Protein AF-A0A3S5DBW3-F1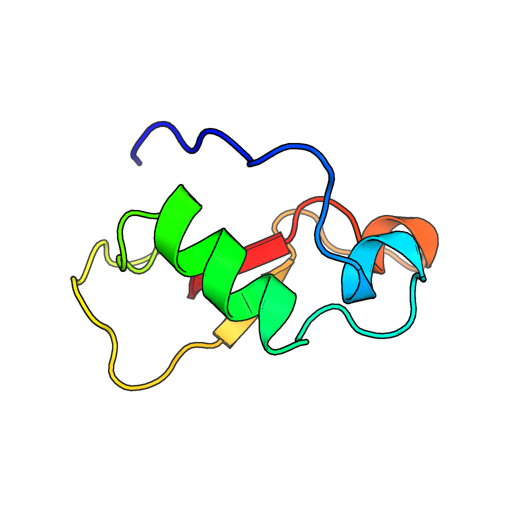 (afdb_monomer)

Solvent-accessible surface area (backbone atoms only — not comparable to full-atom values): 4301 Å² total; per-residue (Å²): 135,79,90,66,61,79,71,79,78,67,38,68,37,39,72,67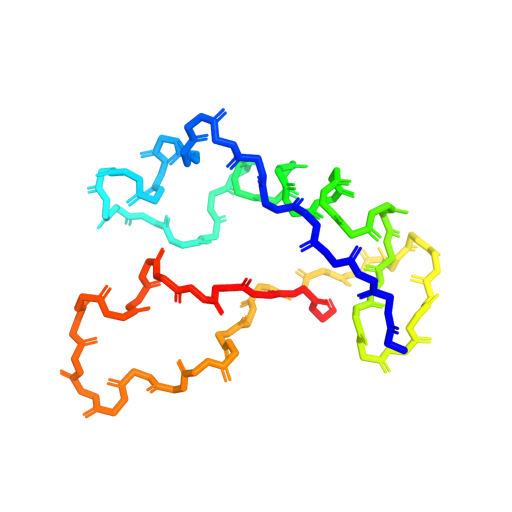,69,74,37,69,78,33,72,59,40,54,52,51,47,32,64,34,44,70,41,29,25,71,81,77,62,43,68,66,62,93,66,76,44,78,42,60,71,54,77,44,90,87,42,76,76,38,65,57,41,60,71,42,49,69

Nearest PDB structures (foldseek):
  5x1h-assembly4_I  TM=5.083E-01  e=5.936E-01  Legionella pneumophila subsp. pneumophila str. Philadelphia 1

Organism: NCBI:txid1160765

pLDDT: mean 80.03, std 6.99, range [59.47, 89.25]

Sequence (70 aa):
MFNVVRSMPAPGSLLTQRKYDGDDVHSALQECFYEKCYLCETKKPLDINIEHFDPHMGDASKNFHGITYI

Secondary structure (DSSP, 8-state):
----PPPSSPPHHHHTTS-SS-HHHHHHHHHHTTTB-TTT--BS-SS--EEESS--TT-TTGGGSSEEE-

Mean predicted aligned error: 5.87 Å

Structure (mmCIF, N/CA/C/O backbone):
data_AF-A0A3S5DBW3-F1
#
_entry.id   AF-A0A3S5DBW3-F1
#
loop_
_atom_site.group_PDB
_atom_site.id
_atom_site.type_symbol
_atom_site.label_atom_id
_atom_site.label_alt_id
_atom_site.label_comp_id
_atom_site.label_asym_id
_atom_site.label_entity_id
_atom_site.label_seq_id
_atom_site.pdbx_PDB_ins_code
_atom_site.Cartn_x
_atom_site.Cartn_y
_atom_site.Cartn_z
_atom_site.occupancy
_atom_site.B_iso_or_equiv
_atom_site.auth_seq_id
_atom_site.auth_comp_id
_atom_site.auth_asym_id
_atom_site.auth_atom_id
_atom_site.pdbx_PDB_model_num
ATOM 1 N N . MET A 1 1 ? -6.199 -7.686 11.684 1.00 59.47 1 MET A N 1
ATOM 2 C CA . MET A 1 1 ? -5.899 -8.058 10.283 1.00 59.47 1 MET A CA 1
ATOM 3 C C . MET A 1 1 ? -7.206 -8.262 9.526 1.00 59.47 1 MET A C 1
ATOM 5 O O . MET A 1 1 ? -7.911 -9.232 9.779 1.00 59.47 1 MET A O 1
ATOM 9 N N . PHE A 1 2 ? -7.574 -7.319 8.662 1.00 70.62 2 PHE A N 1
ATOM 10 C CA . PHE A 1 2 ? -8.779 -7.389 7.830 1.00 70.62 2 PHE A CA 1
ATOM 11 C C . PHE A 1 2 ? -8.456 -7.974 6.453 1.00 70.62 2 PHE A C 1
ATOM 13 O O . PHE A 1 2 ? -7.312 -7.929 6.004 1.00 70.62 2 PHE A O 1
ATOM 20 N N . ASN A 1 3 ? -9.462 -8.538 5.783 1.00 75.38 3 ASN A N 1
ATOM 21 C CA . ASN A 1 3 ? -9.275 -9.078 4.443 1.00 75.38 3 ASN A CA 1
ATOM 22 C C . ASN A 1 3 ? -9.148 -7.924 3.440 1.00 75.38 3 ASN A C 1
ATOM 24 O O . ASN A 1 3 ? -10.083 -7.137 3.279 1.00 75.38 3 ASN A O 1
ATOM 28 N N . VAL A 1 4 ? -7.993 -7.823 2.787 1.00 75.75 4 VAL A N 1
ATOM 29 C CA . VAL A 1 4 ? -7.712 -6.794 1.782 1.00 75.75 4 VAL A CA 1
ATOM 30 C C . VAL A 1 4 ? -7.994 -7.383 0.412 1.00 75.75 4 VAL A C 1
ATO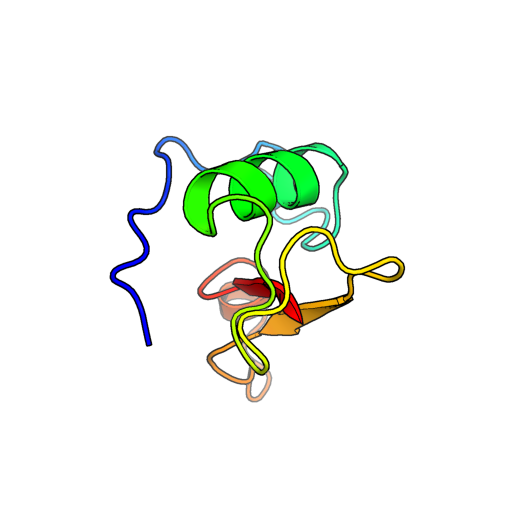M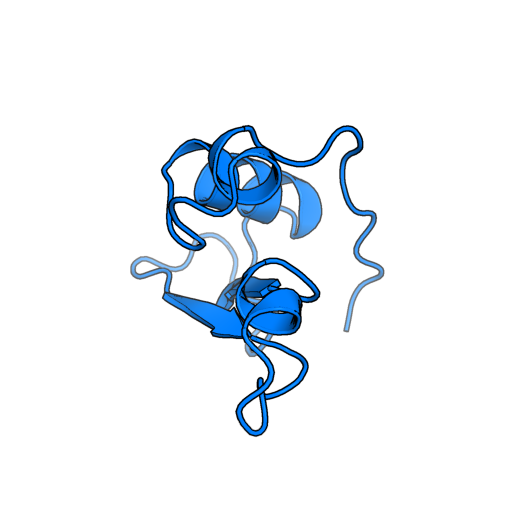 32 O O . VAL A 1 4 ? -7.294 -8.291 -0.036 1.00 75.75 4 VAL A O 1
ATOM 35 N N . VAL A 1 5 ? -9.006 -6.854 -0.269 1.00 80.75 5 VAL A N 1
ATOM 36 C CA . VAL A 1 5 ? -9.276 -7.202 -1.666 1.00 80.75 5 VAL A CA 1
ATOM 37 C C . VAL A 1 5 ? -8.576 -6.171 -2.535 1.00 80.75 5 VAL A C 1
ATOM 39 O O . VAL A 1 5 ? -8.878 -4.986 -2.452 1.00 80.75 5 VAL A O 1
ATOM 42 N N . ARG A 1 6 ? -7.613 -6.617 -3.345 1.00 81.62 6 ARG A N 1
ATOM 43 C CA . ARG A 1 6 ? -6.896 -5.734 -4.270 1.00 81.62 6 ARG A CA 1
ATOM 44 C C . ARG A 1 6 ? -7.783 -5.389 -5.456 1.00 81.62 6 ARG A C 1
ATOM 46 O O . ARG A 1 6 ? -8.396 -6.280 -6.045 1.00 81.62 6 ARG A O 1
ATOM 53 N N . SER A 1 7 ? -7.817 -4.112 -5.816 1.00 77.19 7 SER A N 1
ATOM 54 C CA . SER A 1 7 ? -8.453 -3.664 -7.048 1.00 77.19 7 SER A CA 1
ATOM 55 C C . SER A 1 7 ? -7.656 -4.147 -8.264 1.00 77.19 7 SER A C 1
ATOM 57 O O . SER A 1 7 ? -6.424 -4.141 -8.278 1.00 77.19 7 SER A O 1
ATOM 59 N N . MET A 1 8 ? -8.383 -4.621 -9.275 1.00 79.88 8 MET A N 1
ATOM 60 C CA . MET A 1 8 ? -7.852 -4.999 -10.582 1.00 79.88 8 MET A CA 1
ATOM 61 C C . MET A 1 8 ? -8.594 -4.177 -11.647 1.00 79.88 8 MET A C 1
ATOM 63 O O . MET A 1 8 ? -9.822 -4.094 -11.575 1.00 79.88 8 MET A O 1
ATOM 67 N N . PRO A 1 9 ? -7.897 -3.597 -12.641 1.00 82.38 9 PRO A N 1
ATOM 68 C CA . PRO A 1 9 ? -6.460 -3.718 -12.897 1.00 82.38 9 PRO A CA 1
ATOM 69 C C . PRO A 1 9 ? -5.603 -2.940 -11.887 1.00 82.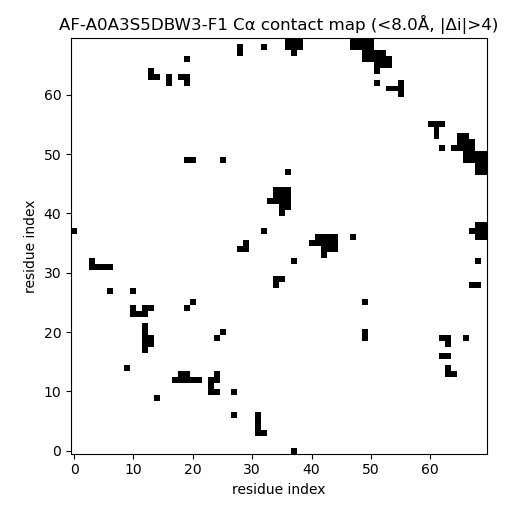38 9 PRO A C 1
ATOM 71 O O . PRO A 1 9 ? -6.090 -2.041 -11.206 1.00 82.38 9 PRO A O 1
ATOM 74 N N . ALA A 1 10 ? -4.321 -3.302 -11.795 1.00 84.06 10 ALA A N 1
ATOM 75 C CA . ALA A 1 10 ? -3.371 -2.576 -10.960 1.00 84.06 10 ALA A CA 1
ATOM 76 C C . ALA A 1 10 ? -3.260 -1.097 -11.402 1.00 84.06 10 ALA A C 1
ATOM 78 O O . ALA A 1 10 ? -3.459 -0.799 -12.583 1.00 84.06 10 ALA A O 1
ATOM 79 N N . PRO A 1 11 ? -2.914 -0.175 -10.487 1.00 86.75 11 PRO A N 1
ATOM 80 C CA . PRO A 1 11 ? -2.657 1.224 -10.815 1.00 86.75 11 PRO A CA 1
ATOM 81 C C . PRO A 1 11 ? -1.617 1.381 -11.932 1.00 86.75 11 PRO A C 1
ATOM 83 O O . PRO A 1 11 ? -0.677 0.587 -12.042 1.00 86.75 11 PRO A O 1
ATOM 86 N N . GLY A 1 12 ? -1.760 2.427 -12.745 1.00 85.75 12 GLY A N 1
ATOM 87 C CA . GLY A 1 12 ? -0.887 2.698 -13.889 1.00 85.75 12 GLY A CA 1
ATOM 88 C C . GLY A 1 12 ? 0.594 2.814 -13.511 1.00 85.75 12 GLY A C 1
ATOM 89 O O . GLY A 1 12 ? 1.456 2.334 -14.250 1.00 85.75 12 GLY A O 1
ATOM 90 N N . SER A 1 13 ? 0.903 3.381 -12.344 1.00 86.81 13 SER A N 1
ATOM 91 C CA . SER A 1 13 ? 2.273 3.507 -11.832 1.00 86.81 13 SER A CA 1
ATOM 92 C C . SER A 1 13 ? 2.919 2.149 -11.538 1.00 86.81 13 SER A C 1
ATOM 94 O O . SER A 1 13 ? 4.098 1.959 -11.854 1.00 86.81 13 SER A O 1
ATOM 96 N N . LEU A 1 14 ? 2.138 1.182 -11.030 1.00 85.44 14 LEU A N 1
ATOM 97 C CA . LEU A 1 14 ? 2.591 -0.200 -10.824 1.00 85.44 14 LEU A CA 1
ATOM 98 C C . LEU A 1 14 ? 2.672 -0.970 -12.141 1.00 85.44 14 LEU A C 1
ATOM 100 O O . LEU A 1 14 ? 3.655 -1.666 -12.376 1.00 85.44 14 LEU A O 1
ATOM 104 N N . LEU A 1 15 ? 1.676 -0.814 -13.022 1.00 84.56 15 LEU A N 1
ATOM 105 C CA . LEU A 1 15 ? 1.653 -1.465 -14.338 1.00 84.56 15 LEU A CA 1
ATOM 106 C C . LEU A 1 15 ? 2.855 -1.073 -15.198 1.00 84.56 15 LEU A C 1
ATOM 108 O O . LEU A 1 15 ? 3.419 -1.906 -15.900 1.00 84.56 15 LEU A O 1
ATOM 112 N N . THR A 1 16 ? 3.246 0.199 -15.143 1.00 85.00 16 THR A N 1
ATOM 113 C CA . THR A 1 16 ? 4.396 0.725 -15.891 1.00 85.00 16 THR A CA 1
ATOM 114 C C . THR A 1 16 ? 5.727 0.514 -15.176 1.00 85.00 16 THR A C 1
ATOM 116 O O . THR A 1 16 ? 6.757 0.916 -15.714 1.00 85.00 16 THR A O 1
ATOM 119 N N . GLN A 1 17 ? 5.720 -0.095 -13.981 1.00 83.06 17 GLN A N 1
ATOM 120 C CA . GLN A 1 17 ? 6.905 -0.308 -13.148 1.00 83.06 17 GLN A CA 1
ATOM 121 C C . GLN A 1 17 ? 7.743 0.969 -12.964 1.00 83.06 17 GLN A C 1
ATOM 123 O O . GLN A 1 17 ? 8.973 0.944 -12.913 1.00 83.06 17 GLN A O 1
ATOM 128 N N . ARG A 1 18 ? 7.069 2.124 -12.912 1.00 82.75 18 ARG A N 1
ATOM 129 C CA . ARG A 1 18 ? 7.732 3.431 -12.882 1.00 82.75 18 ARG A CA 1
ATOM 130 C C . ARG A 1 18 ? 7.864 3.959 -11.463 1.00 82.75 18 ARG A C 1
ATOM 132 O O . ARG A 1 18 ? 8.891 4.538 -11.123 1.00 82.75 18 ARG A O 1
ATOM 139 N N . LYS A 1 19 ? 6.809 3.781 -10.665 1.00 83.44 19 LYS A N 1
ATOM 140 C CA . LYS A 1 19 ? 6.719 4.223 -9.272 1.00 83.44 19 LYS A CA 1
ATOM 141 C C . LYS A 1 19 ? 5.825 3.284 -8.475 1.00 83.44 19 LYS A C 1
ATOM 143 O O . LYS A 1 19 ? 4.749 2.919 -8.939 1.00 83.44 19 LYS A O 1
ATOM 148 N N . TYR A 1 20 ? 6.267 2.918 -7.276 1.00 84.25 20 TYR A N 1
ATOM 149 C CA . TYR A 1 20 ? 5.453 2.153 -6.329 1.00 84.25 20 TYR A CA 1
ATOM 150 C C . TYR A 1 20 ? 4.634 3.061 -5.397 1.00 84.25 20 TYR A C 1
ATOM 152 O O . TYR A 1 20 ? 3.715 2.582 -4.746 1.00 84.25 20 TYR A O 1
ATOM 160 N N . ASP A 1 21 ? 4.950 4.357 -5.364 1.00 86.19 21 ASP A N 1
ATOM 161 C CA . ASP A 1 21 ? 4.405 5.395 -4.483 1.00 86.19 21 ASP A CA 1
ATOM 162 C C . ASP A 1 21 ? 3.614 6.479 -5.245 1.00 86.19 21 ASP A C 1
ATOM 164 O O . ASP A 1 21 ? 3.527 7.627 -4.825 1.00 86.19 21 ASP A O 1
ATOM 168 N N . GLY A 1 22 ? 3.072 6.153 -6.422 1.00 88.00 22 GLY A N 1
ATOM 169 C CA . GLY A 1 22 ? 2.266 7.103 -7.199 1.00 88.00 22 GLY A CA 1
ATOM 170 C C . GLY A 1 22 ? 0.931 7.447 -6.524 1.00 88.00 22 GLY A C 1
ATOM 171 O O . GLY A 1 22 ? 0.382 6.636 -5.779 1.00 88.00 22 GLY A O 1
ATOM 172 N N . ASP A 1 23 ? 0.359 8.618 -6.826 1.00 89.25 23 ASP A N 1
ATOM 173 C CA . ASP A 1 23 ? -0.953 9.049 -6.303 1.00 89.25 23 ASP A CA 1
ATOM 174 C C . ASP A 1 23 ? -2.082 8.045 -6.604 1.00 89.25 23 ASP A C 1
ATOM 176 O O . ASP A 1 23 ? -2.995 7.834 -5.801 1.00 89.25 23 ASP A O 1
ATOM 180 N N . ASP A 1 24 ? -2.002 7.380 -7.758 1.00 89.19 24 ASP A N 1
ATOM 181 C CA . ASP A 1 24 ? -2.908 6.306 -8.164 1.00 89.19 24 ASP A CA 1
ATOM 182 C C . ASP A 1 24 ? -2.767 5.067 -7.269 1.00 89.19 24 ASP A C 1
ATOM 184 O O . ASP A 1 24 ? -3.756 4.405 -6.953 1.00 89.19 24 ASP A O 1
ATOM 188 N N . VAL A 1 25 ? -1.548 4.785 -6.807 1.00 88.94 25 VAL A N 1
ATOM 189 C CA . VAL A 1 25 ? -1.259 3.710 -5.858 1.00 88.94 25 VAL A CA 1
ATOM 190 C C . VAL A 1 25 ? -1.781 4.050 -4.469 1.00 88.94 25 VAL A C 1
ATOM 192 O O . VAL A 1 25 ? -2.455 3.218 -3.862 1.00 88.94 25 VAL A O 1
ATOM 195 N N . HIS A 1 26 ? -1.532 5.268 -3.984 1.00 87.75 26 HIS A N 1
ATOM 196 C CA . HIS A 1 26 ? -2.079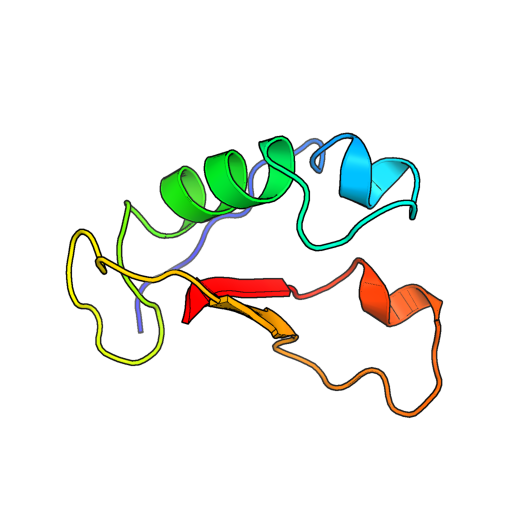 5.743 -2.711 1.00 87.75 26 HIS A CA 1
ATOM 197 C C . HIS A 1 26 ? -3.606 5.639 -2.690 1.00 87.75 26 HIS A C 1
ATOM 199 O O . HIS A 1 26 ? -4.167 5.073 -1.753 1.00 87.75 26 HIS A O 1
ATOM 205 N N . SER A 1 27 ? -4.267 6.113 -3.748 1.00 88.44 27 SER A N 1
ATOM 206 C CA . SER A 1 27 ? -5.728 6.067 -3.869 1.00 88.44 27 SER A CA 1
ATOM 207 C C . SER A 1 27 ? -6.249 4.627 -3.860 1.00 88.44 27 SER A C 1
ATOM 209 O O . SER A 1 27 ? -7.141 4.291 -3.082 1.00 88.44 27 SER A O 1
ATOM 211 N N . ALA A 1 28 ? -5.637 3.737 -4.649 1.00 89.00 28 ALA A N 1
ATOM 212 C CA . ALA A 1 28 ? -6.027 2.331 -4.683 1.00 89.00 28 ALA A CA 1
ATOM 213 C C . ALA A 1 28 ? -5.808 1.627 -3.333 1.00 89.00 28 ALA A C 1
ATOM 215 O O . ALA A 1 28 ? -6.638 0.821 -2.912 1.00 89.00 28 ALA A O 1
ATOM 216 N N . LEU A 1 29 ? -4.709 1.924 -2.629 1.00 86.75 29 LEU A N 1
ATOM 217 C CA . LEU A 1 29 ? -4.447 1.375 -1.298 1.00 86.75 29 LEU A CA 1
ATOM 218 C C . LEU A 1 29 ? -5.447 1.906 -0.266 1.00 86.75 29 LEU A C 1
ATOM 220 O O . LEU A 1 29 ? -5.946 1.123 0.537 1.00 86.75 29 LEU A O 1
ATOM 224 N N . GLN A 1 30 ? -5.810 3.188 -0.307 1.00 86.31 30 GLN A N 1
ATOM 225 C CA . GLN A 1 30 ? -6.852 3.732 0.566 1.00 86.31 30 GLN A CA 1
ATOM 226 C C . GLN A 1 30 ? -8.188 3.015 0.368 1.00 86.31 30 GLN A C 1
ATOM 228 O O . GLN A 1 30 ? -8.825 2.650 1.354 1.00 86.31 30 GLN A O 1
ATOM 233 N N . GLU A 1 31 ? -8.586 2.735 -0.874 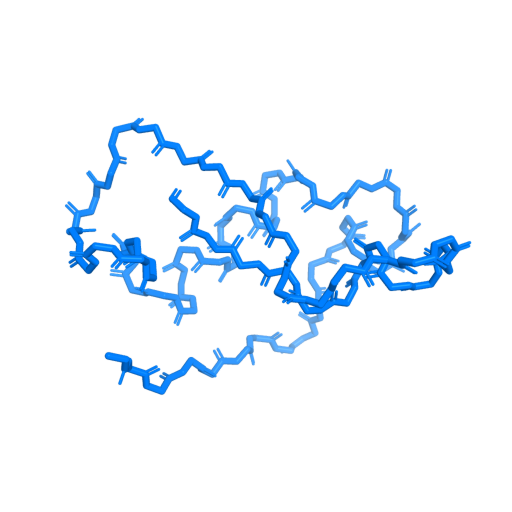1.00 86.88 31 GLU A N 1
ATOM 234 C CA . GLU A 1 31 ? -9.795 1.953 -1.153 1.00 86.8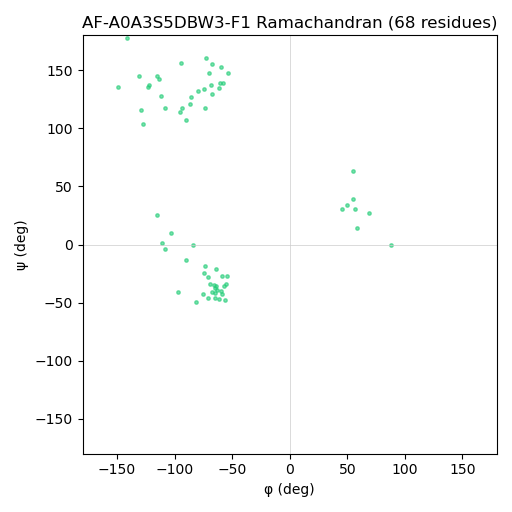8 31 GLU A CA 1
ATOM 235 C C . GLU A 1 31 ? -9.675 0.507 -0.651 1.00 86.88 31 GLU A C 1
ATOM 237 O O . GLU A 1 31 ? -10.568 0.013 0.037 1.00 86.88 31 GLU A O 1
ATOM 242 N N . CYS A 1 32 ? -8.548 -0.160 -0.925 1.00 86.50 32 CYS A N 1
ATOM 243 C CA . CYS A 1 32 ? -8.311 -1.550 -0.520 1.00 86.50 32 CYS A CA 1
ATOM 244 C C . CYS A 1 32 ? -8.277 -1.728 1.008 1.00 86.50 32 CYS A C 1
ATOM 246 O O . CYS A 1 32 ? -8.705 -2.763 1.524 1.00 86.50 32 CYS A O 1
ATOM 248 N N . PHE A 1 33 ? -7.738 -0.740 1.727 1.00 85.94 33 PHE A N 1
ATOM 249 C CA . PHE A 1 33 ? -7.551 -0.774 3.177 1.00 85.94 33 PHE A CA 1
ATOM 250 C C . PHE A 1 33 ? -8.592 0.062 3.942 1.00 85.94 33 PHE A C 1
ATOM 252 O O . PHE A 1 33 ? -8.479 0.228 5.156 1.00 85.94 33 PHE A O 1
ATOM 259 N N . TYR A 1 34 ? -9.644 0.544 3.269 1.00 86.62 34 TYR A N 1
ATOM 260 C CA . TYR A 1 34 ? -10.731 1.340 3.859 1.00 86.62 34 TYR A CA 1
ATOM 261 C C . TYR A 1 34 ? -10.247 2.594 4.608 1.00 86.62 34 TYR A C 1
ATOM 263 O O . TYR A 1 34 ? -10.765 2.925 5.681 1.00 86.62 34 TYR A O 1
ATOM 271 N N . GLU A 1 35 ? -9.231 3.266 4.062 1.00 86.69 35 GLU A N 1
ATOM 272 C CA . GLU A 1 35 ? -8.532 4.408 4.664 1.00 86.69 35 GLU A CA 1
ATOM 273 C C . GLU A 1 35 ? -7.944 4.090 6.052 1.00 86.69 35 GLU A C 1
ATOM 275 O O . GLU A 1 35 ? -7.882 4.960 6.926 1.00 86.69 35 GLU A O 1
ATOM 280 N N . LYS A 1 36 ? -7.556 2.833 6.300 1.00 85.44 36 LYS A N 1
ATOM 281 C CA . LYS A 1 36 ? -6.936 2.406 7.559 1.00 85.44 36 LYS A CA 1
ATOM 282 C C . LYS A 1 36 ? -5.493 1.976 7.345 1.00 85.44 36 LYS A C 1
ATOM 284 O O . LYS A 1 36 ? -5.171 1.309 6.367 1.00 85.44 36 LYS A O 1
ATOM 289 N N . CYS A 1 37 ? -4.649 2.299 8.315 1.00 84.44 37 CYS A N 1
ATOM 290 C CA . CYS A 1 37 ? -3.315 1.718 8.435 1.00 84.44 37 CYS A CA 1
ATOM 291 C C . CYS A 1 37 ? -3.423 0.195 8.644 1.00 84.44 37 CYS A C 1
ATOM 293 O O . CYS A 1 37 ? -4.221 -0.244 9.473 1.00 84.44 37 CYS A O 1
ATOM 295 N N . TYR A 1 38 ? -2.629 -0.634 7.953 1.00 81.56 38 TYR A N 1
ATOM 296 C CA . TYR A 1 38 ? -2.674 -2.089 8.199 1.00 81.56 38 TYR A CA 1
ATOM 297 C C . TYR A 1 38 ? -1.992 -2.496 9.510 1.00 81.56 38 TYR A C 1
ATOM 299 O O . TYR A 1 38 ? -2.305 -3.555 10.052 1.00 81.56 38 TYR A O 1
ATOM 307 N N . LEU A 1 39 ? -1.048 -1.685 9.997 1.00 82.81 39 LEU A N 1
ATOM 308 C CA . LEU A 1 39 ? -0.235 -1.989 11.172 1.00 82.81 39 LEU A CA 1
ATOM 309 C C . LEU A 1 39 ? -0.977 -1.680 12.475 1.00 82.81 39 LEU A C 1
ATOM 311 O O . LEU A 1 39 ? -1.021 -2.509 13.380 1.00 82.81 39 LEU A O 1
ATOM 315 N N . CYS A 1 40 ? -1.556 -0.483 12.571 1.00 84.31 40 CYS A N 1
ATOM 316 C CA . CYS A 1 40 ? -2.244 -0.015 13.773 1.00 84.31 40 CYS A CA 1
ATOM 317 C C . CYS A 1 40 ? -3.769 0.048 13.626 1.00 84.31 40 CYS A C 1
ATOM 319 O O . CYS A 1 40 ? -4.450 0.385 14.589 1.00 84.31 40 CYS A O 1
ATOM 321 N N . GLU A 1 41 ? -4.313 -0.233 12.435 1.00 81.94 41 GLU A N 1
ATOM 322 C CA . GLU A 1 41 ? -5.755 -0.183 12.135 1.00 81.94 41 GLU A CA 1
ATOM 323 C C . GLU A 1 41 ? -6.404 1.195 12.382 1.00 81.94 41 GLU A C 1
ATOM 325 O O . GLU A 1 41 ? -7.632 1.336 12.360 1.00 81.94 41 GLU A O 1
ATOM 330 N N . THR A 1 42 ? -5.580 2.239 12.549 1.00 83.12 42 THR A N 1
ATOM 331 C CA . THR A 1 42 ? -6.028 3.622 12.719 1.00 83.12 42 THR A CA 1
ATOM 332 C C . THR A 1 42 ? -6.654 4.118 11.428 1.00 83.12 42 THR A C 1
ATOM 334 O O . THR A 1 42 ? -6.074 4.003 10.348 1.00 83.12 42 THR A O 1
ATOM 337 N N . LYS A 1 43 ? -7.853 4.688 11.551 1.00 83.44 43 LYS A N 1
ATOM 338 C CA . LYS A 1 43 ? -8.584 5.282 10.437 1.00 83.44 43 LYS A CA 1
ATOM 339 C C . LYS A 1 43 ? -8.039 6.680 10.146 1.00 83.44 43 LYS A C 1
ATOM 341 O O . LYS A 1 43 ? -7.935 7.482 11.068 1.00 83.44 43 LYS A O 1
ATOM 346 N N . LYS A 1 44 ? -7.776 6.969 8.870 1.00 81.31 44 LYS A N 1
ATOM 347 C CA . LYS A 1 44 ? -7.229 8.240 8.368 1.00 81.31 44 LYS A CA 1
ATOM 348 C C . LYS A 1 44 ? -5.912 8.626 9.056 1.00 81.31 44 LYS A C 1
ATOM 350 O O . LYS A 1 44 ? -5.874 9.640 9.756 1.00 81.31 44 LYS A O 1
ATOM 355 N N . PRO A 1 45 ? -4.844 7.820 8.895 1.00 79.94 45 PRO A N 1
ATOM 356 C CA . PRO A 1 45 ? -3.519 8.230 9.344 1.00 79.94 45 PRO A CA 1
ATOM 357 C C . PRO A 1 45 ? -3.124 9.547 8.651 1.00 79.94 45 PRO A C 1
ATOM 359 O O . PRO A 1 45 ? -3.445 9.759 7.482 1.00 79.94 45 PRO A O 1
ATOM 362 N N . LEU A 1 46 ? -2.500 10.456 9.406 1.00 76.75 46 LEU A N 1
ATOM 363 C CA . LEU A 1 46 ? -2.074 11.774 8.909 1.00 76.75 46 LEU A CA 1
ATOM 364 C C . LEU A 1 46 ? -0.919 11.665 7.916 1.00 76.75 46 LEU A C 1
ATOM 366 O O . LEU A 1 46 ? -0.829 12.459 6.986 1.00 76.75 46 LEU A O 1
ATOM 370 N N . ASP A 1 47 ? -0.052 10.688 8.155 1.00 76.56 47 ASP A N 1
ATOM 371 C CA . ASP A 1 47 ? 1.093 10.370 7.328 1.00 76.56 47 ASP A CA 1
ATOM 372 C C . ASP A 1 47 ? 0.965 8.918 6.895 1.00 76.56 47 ASP A C 1
ATOM 374 O O . ASP A 1 47 ? 0.528 8.064 7.668 1.00 76.56 47 ASP A O 1
ATOM 378 N N . ILE A 1 48 ? 1.253 8.682 5.630 1.00 77.00 48 ILE A N 1
ATOM 379 C CA . ILE A 1 48 ? 0.943 7.453 4.929 1.00 77.00 48 ILE A CA 1
ATOM 380 C C . ILE A 1 48 ? 2.232 7.019 4.275 1.00 77.00 48 ILE A C 1
ATOM 382 O O . ILE A 1 48 ? 2.701 7.692 3.354 1.00 77.00 48 ILE A O 1
ATOM 386 N N . ASN A 1 49 ? 2.759 5.873 4.694 1.00 82.69 49 ASN A N 1
ATOM 387 C CA . ASN A 1 49 ? 3.946 5.325 4.062 1.00 82.69 49 ASN A CA 1
ATOM 388 C C . ASN A 1 49 ? 3.609 4.040 3.306 1.00 82.69 49 ASN A C 1
ATOM 390 O O . ASN A 1 49 ? 3.011 3.112 3.853 1.00 82.69 49 ASN A O 1
ATOM 394 N N . ILE A 1 50 ? 3.989 3.981 2.028 1.00 85.31 50 ILE A N 1
ATOM 395 C CA . ILE A 1 50 ? 3.824 2.768 1.225 1.00 85.31 50 ILE A CA 1
ATOM 396 C C . ILE A 1 50 ? 5.039 1.878 1.437 1.00 85.31 50 ILE A C 1
ATOM 398 O O . ILE A 1 50 ? 6.168 2.261 1.140 1.00 85.31 50 ILE A O 1
ATOM 402 N N . GLU A 1 51 ? 4.780 0.672 1.924 1.00 82.25 51 GLU A N 1
ATOM 403 C CA . GLU A 1 51 ? 5.796 -0.275 2.373 1.00 82.25 51 GLU A CA 1
ATOM 404 C C . GLU A 1 51 ? 5.549 -1.639 1.756 1.00 82.25 51 GLU A C 1
ATOM 406 O O . GLU A 1 51 ? 4.408 -2.057 1.551 1.00 82.25 51 GLU A O 1
ATOM 411 N N . HIS A 1 52 ? 6.611 -2.364 1.439 1.00 82.25 52 HIS A N 1
ATOM 412 C CA . HIS A 1 52 ? 6.489 -3.653 0.770 1.00 82.25 52 HIS A CA 1
ATOM 413 C C . HIS A 1 52 ? 6.267 -4.771 1.781 1.00 82.25 52 HIS A C 1
ATOM 415 O O . HIS A 1 52 ? 7.041 -4.940 2.718 1.00 82.25 52 HIS A O 1
ATOM 421 N N . PHE A 1 53 ? 5.208 -5.554 1.576 1.00 75.69 53 PHE A N 1
ATOM 422 C CA . PHE A 1 53 ? 4.900 -6.701 2.430 1.00 75.69 53 PHE A CA 1
ATOM 423 C C . PHE A 1 53 ? 5.964 -7.791 2.332 1.00 75.69 53 PHE A C 1
ATOM 425 O O . PHE A 1 53 ? 6.323 -8.400 3.335 1.00 75.69 53 PHE A O 1
ATOM 432 N N . ASP A 1 54 ? 6.436 -8.048 1.110 1.00 74.25 54 ASP A N 1
ATOM 433 C CA . ASP A 1 54 ? 7.516 -8.987 0.834 1.00 74.25 54 ASP A CA 1
ATOM 434 C C . ASP A 1 54 ? 8.761 -8.182 0.442 1.00 74.25 54 ASP A C 1
ATOM 436 O O . ASP A 1 54 ? 8.715 -7.443 -0.548 1.00 74.25 54 ASP A O 1
ATOM 440 N N . PRO A 1 55 ? 9.863 -8.266 1.208 1.00 69.75 55 PRO A N 1
ATOM 441 C CA . PRO A 1 55 ? 11.086 -7.567 0.862 1.00 69.75 55 PRO A CA 1
ATOM 442 C C . PRO A 1 55 ? 11.613 -8.034 -0.497 1.00 69.75 55 PRO A C 1
ATOM 444 O O . PRO A 1 55 ? 11.668 -9.224 -0.809 1.00 69.75 55 PRO A O 1
ATOM 447 N N . HIS A 1 56 ? 12.089 -7.074 -1.286 1.00 72.12 56 HIS A N 1
ATOM 448 C CA . HIS A 1 56 ? 12.547 -7.303 -2.660 1.00 72.12 56 HIS A CA 1
ATOM 449 C C . HIS A 1 56 ? 13.684 -8.309 -2.763 1.00 72.12 56 HIS A C 1
ATOM 451 O O . HIS A 1 56 ? 13.822 -8.953 -3.791 1.00 72.12 56 HIS A O 1
ATOM 457 N N . MET A 1 57 ? 14.503 -8.460 -1.715 1.00 71.25 57 MET A N 1
ATOM 458 C CA . MET A 1 57 ? 15.690 -9.332 -1.690 1.00 71.25 57 MET A CA 1
ATOM 459 C C . MET A 1 57 ? 16.576 -9.209 -2.953 1.00 71.25 57 MET A C 1
ATOM 461 O O . MET A 1 57 ? 17.230 -10.166 -3.357 1.00 71.25 57 MET A O 1
ATOM 465 N N . GLY A 1 58 ? 16.605 -8.026 -3.581 1.00 70.19 58 GLY A N 1
ATOM 466 C CA . GLY A 1 58 ? 17.346 -7.760 -4.821 1.00 70.19 58 GLY A CA 1
ATOM 467 C C . GLY A 1 58 ? 16.589 -8.047 -6.126 1.00 70.19 58 GLY A C 1
ATOM 468 O O . GLY A 1 58 ? 17.129 -7.798 -7.200 1.00 70.19 58 GLY A O 1
ATOM 469 N N . ASP A 1 59 ? 15.347 -8.522 -6.060 1.00 74.62 59 ASP A N 1
ATOM 470 C CA . ASP A 1 59 ? 14.485 -8.759 -7.214 1.00 74.62 59 ASP A CA 1
ATOM 471 C C . ASP A 1 59 ? 13.658 -7.510 -7.549 1.00 74.62 59 ASP A C 1
ATOM 473 O O . ASP A 1 59 ? 12.702 -7.149 -6.860 1.00 74.62 59 ASP A O 1
ATOM 477 N N . ALA A 1 60 ? 14.022 -6.846 -8.647 1.00 70.75 60 ALA A N 1
ATOM 478 C CA . ALA A 1 60 ? 13.356 -5.630 -9.098 1.00 70.75 60 ALA A CA 1
ATOM 479 C C . ALA A 1 60 ? 11.887 -5.849 -9.502 1.00 70.75 60 ALA A C 1
ATOM 481 O O . ALA A 1 60 ? 11.112 -4.893 -9.503 1.00 70.75 60 ALA A O 1
ATOM 482 N N . SER A 1 61 ? 11.486 -7.084 -9.822 1.00 69.56 61 SER A N 1
ATOM 483 C CA . SER A 1 61 ? 10.095 -7.394 -10.166 1.00 69.56 61 SER A CA 1
ATOM 484 C C . SER A 1 61 ? 9.171 -7.317 -8.948 1.00 69.56 61 SER A C 1
ATOM 486 O O . SER A 1 61 ? 8.006 -6.942 -9.079 1.00 69.56 61 SER A O 1
ATOM 488 N N . LYS A 1 62 ? 9.700 -7.566 -7.743 1.00 70.75 62 LYS A N 1
ATOM 489 C CA . LYS A 1 62 ? 8.943 -7.479 -6.489 1.00 70.75 62 LYS A CA 1
ATOM 490 C C . LYS A 1 62 ? 8.650 -6.046 -6.052 1.00 70.75 62 LYS A C 1
ATOM 492 O O . LYS A 1 62 ? 7.679 -5.835 -5.333 1.00 70.75 62 LYS A O 1
ATOM 497 N N . ASN A 1 63 ? 9.379 -5.054 -6.574 1.00 69.56 63 ASN A N 1
ATOM 498 C CA . ASN A 1 63 ? 9.167 -3.632 -6.260 1.00 69.56 63 ASN A CA 1
ATOM 499 C C . ASN A 1 63 ? 7.727 -3.156 -6.507 1.00 69.56 63 ASN A C 1
ATOM 501 O O . ASN A 1 63 ? 7.269 -2.211 -5.865 1.00 69.56 63 ASN A O 1
ATOM 505 N N . PHE A 1 64 ? 7.016 -3.810 -7.428 1.00 72.88 64 PHE A N 1
ATOM 506 C CA . PHE A 1 64 ? 5.667 -3.432 -7.855 1.00 72.88 64 PHE A CA 1
ATOM 507 C C . PHE A 1 64 ? 4.592 -4.430 -7.412 1.00 72.88 64 PHE A C 1
ATOM 509 O O . PHE A 1 64 ? 3.413 -4.242 -7.706 1.00 72.88 64 PHE A O 1
ATOM 516 N N . HIS A 1 65 ? 4.984 -5.479 -6.686 1.00 68.62 65 HIS A N 1
ATOM 517 C CA . HIS A 1 65 ? 4.094 -6.513 -6.175 1.00 68.62 65 HIS A CA 1
ATOM 518 C C . HIS A 1 65 ? 4.069 -6.478 -4.641 1.00 68.62 65 HIS A C 1
ATOM 520 O O . HIS A 1 65 ? 5.062 -6.189 -3.988 1.00 68.62 65 HIS A O 1
ATOM 526 N N . GLY A 1 66 ? 2.910 -6.763 -4.041 1.00 70.69 66 GLY A N 1
ATOM 527 C CA . GLY A 1 66 ? 2.816 -6.915 -2.583 1.00 70.69 66 GLY A CA 1
ATOM 528 C C . GLY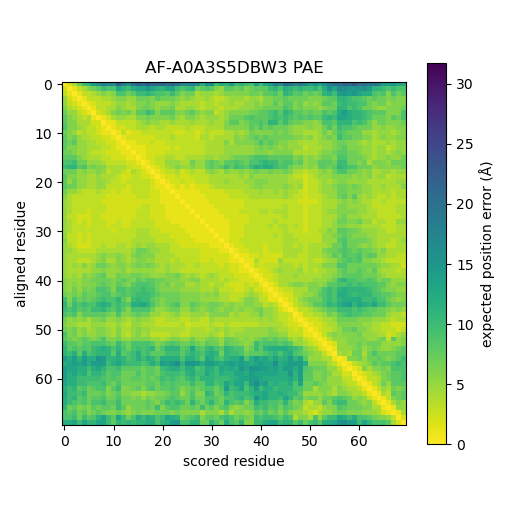 A 1 66 ? 3.020 -5.633 -1.762 1.00 70.69 66 GLY A C 1
ATOM 529 O O . GLY A 1 66 ? 3.417 -5.717 -0.609 1.00 70.69 66 GLY A O 1
ATOM 530 N N . ILE A 1 67 ? 2.737 -4.447 -2.302 1.00 75.62 67 ILE A N 1
ATOM 531 C CA . ILE A 1 67 ? 2.797 -3.176 -1.551 1.00 75.62 67 ILE A CA 1
ATOM 532 C C . ILE A 1 67 ? 1.679 -3.045 -0.507 1.00 75.62 67 ILE A C 1
ATOM 534 O O . ILE A 1 67 ? 0.564 -3.511 -0.721 1.00 75.62 67 ILE A O 1
ATOM 538 N N . THR A 1 68 ? 1.931 -2.385 0.611 1.00 70.19 68 THR A N 1
ATOM 539 C CA . THR A 1 68 ? 1.020 -2.199 1.752 1.00 70.19 68 THR A CA 1
ATOM 540 C C . THR A 1 68 ? 1.167 -0.796 2.330 1.00 70.19 68 THR A C 1
ATOM 542 O O . THR A 1 68 ? 1.950 0.001 1.829 1.00 70.19 68 THR A O 1
ATOM 545 N N . TYR A 1 69 ? 0.359 -0.480 3.337 1.00 75.12 69 TYR A N 1
ATOM 546 C CA . TYR A 1 69 ? 0.105 0.881 3.802 1.00 75.12 69 TYR A CA 1
ATOM 547 C C . TYR A 1 69 ? 0.316 1.064 5.318 1.00 75.12 69 TYR A C 1
ATOM 549 O O . TYR A 1 69 ? -0.532 0.646 6.117 1.00 75.12 69 TYR A O 1
ATOM 557 N N . ILE A 1 70 ? 1.429 1.678 5.718 1.00 61.97 70 ILE A N 1
ATOM 558 C CA . ILE A 1 70 ? 1.729 2.025 7.118 1.00 61.97 70 ILE A CA 1
ATOM 559 C C . ILE A 1 70 ? 1.098 3.369 7.475 1.00 61.97 70 ILE A C 1
ATOM 561 O O . ILE A 1 70 ? 1.129 4.292 6.634 1.00 61.97 70 ILE A O 1
#

Foldseek 3Di:
DDDFDQDPPDFPCLVVLPDLPDPSNVVRQCVRLVCAAPPPRDHPDVDKDWDAPDDCPVPSNSSSPRIHID

Radius of gyration: 11.71 Å; Cα contacts (8 Å, |Δi|>4): 91; chains: 1; bounding box: 28×21×30 Å